Protein AF-A0A1L4FS57-F1 (afdb_monomer_lite)

Sequence (111 aa):
MTKIIEEQIEYKLNNAENLFYNQPFCVREKFINDLEIDLYKYASSFISSCPKCFCENVHLSYRKHKKAFEHRPCNFYFNPRTFLTNKSHEKGFNWYKELNKFKQDHWMILY

Secondary structure (DSSP, 8-state):
-HHHHHHHHHHHHHTHHHHHTTS-HHHHHHHHHHHHHHHHHHHHTT--S-TTT--S--EEEEETTEEEEEEGGGTEEE-THHHHT-TTSHHHHHHHHHHHHHHHHTT----

pLDDT: mean 86.01, std 7.46, range [47.91, 93.88]

Foldseek 3Di:
DLVVLLVVLVVCLVCVCVQQPPDDPVSNVVSLVVSVVSLLVNLLVVDQADPPPRHGDWDWDADPNATWTADVVVRDTDHSVVSLCDCVCVSSVVSVVSSVVVCVVVVPDDD

Radius of gyration: 14.69 Å; chains: 1; bounding box: 32×25×41 Å

Structure (mmCIF, N/CA/C/O backbone):
data_AF-A0A1L4FS57-F1
#
_entry.id   AF-A0A1L4FS57-F1
#
loop_
_atom_site.group_PDB
_atom_site.id
_atom_site.type_symbol
_atom_site.label_atom_id
_atom_site.label_alt_id
_atom_site.label_comp_id
_atom_site.label_asym_id
_atom_site.label_entity_id
_atom_site.label_seq_id
_atom_site.pdbx_PDB_ins_code
_atom_site.Cartn_x
_atom_site.Cartn_y
_atom_site.Cartn_z
_atom_site.occupancy
_atom_site.B_iso_or_equiv
_atom_site.auth_seq_id
_atom_site.auth_comp_id
_atom_site.auth_asym_id
_atom_site.auth_atom_id
_atom_site.pdbx_PDB_model_num
ATOM 1 N N . MET A 1 1 ? 16.521 2.559 3.505 1.00 59.69 1 MET A N 1
ATOM 2 C CA . MET A 1 1 ? 15.228 3.271 3.370 1.00 59.69 1 MET A CA 1
ATOM 3 C C . MET A 1 1 ? 14.042 2.322 3.547 1.00 59.69 1 MET A C 1
ATOM 5 O O . MET A 1 1 ? 13.175 2.631 4.348 1.00 59.69 1 MET A O 1
ATOM 9 N N . THR A 1 2 ? 14.037 1.145 2.909 1.00 72.75 2 THR A N 1
ATOM 10 C CA . THR A 1 2 ? 12.950 0.145 3.003 1.00 72.75 2 THR A CA 1
ATOM 11 C C . THR A 1 2 ? 12.649 -0.321 4.431 1.00 72.75 2 THR A C 1
ATOM 13 O O . THR A 1 2 ? 11.489 -0.344 4.814 1.00 72.75 2 THR A O 1
ATOM 16 N N . LYS A 1 3 ? 13.675 -0.567 5.261 1.00 79.81 3 LYS A N 1
ATOM 17 C CA . LYS A 1 3 ? 13.507 -1.025 6.655 1.00 79.81 3 LYS A CA 1
ATOM 18 C C . LYS A 1 3 ? 12.623 -0.104 7.518 1.00 79.81 3 LYS A C 1
ATOM 20 O O . LYS A 1 3 ? 11.789 -0.592 8.261 1.00 79.81 3 LYS A O 1
ATOM 25 N N . ILE A 1 4 ? 12.753 1.216 7.355 1.00 87.50 4 ILE A N 1
ATOM 26 C CA . ILE A 1 4 ? 11.938 2.200 8.092 1.00 87.50 4 ILE A CA 1
ATOM 27 C C . ILE A 1 4 ? 10.467 2.122 7.659 1.00 87.50 4 ILE A C 1
ATOM 29 O O . ILE A 1 4 ? 9.569 2.238 8.484 1.00 87.50 4 ILE A O 1
ATOM 33 N N . ILE A 1 5 ? 10.214 1.918 6.362 1.00 88.38 5 ILE A N 1
ATOM 34 C CA . ILE A 1 5 ? 8.853 1.791 5.823 1.00 88.38 5 ILE A CA 1
ATOM 35 C C . ILE A 1 5 ? 8.211 0.486 6.314 1.00 88.38 5 ILE A C 1
ATOM 37 O O . ILE A 1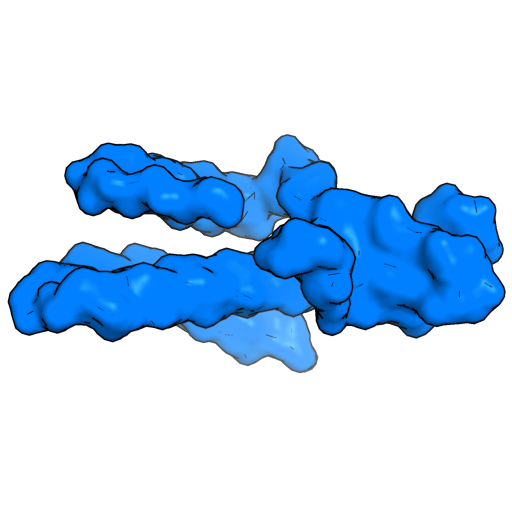 5 ? 7.043 0.493 6.687 1.00 88.38 5 ILE A O 1
ATOM 41 N N . GLU A 1 6 ? 8.969 -0.613 6.356 1.00 90.38 6 GLU A N 1
ATOM 42 C CA . GLU A 1 6 ? 8.491 -1.895 6.895 1.00 90.38 6 GLU A CA 1
ATOM 43 C C . GLU A 1 6 ? 8.069 -1.769 8.365 1.00 90.38 6 GLU A C 1
ATOM 45 O O . GLU A 1 6 ? 6.937 -2.105 8.699 1.00 90.38 6 GLU A O 1
ATOM 50 N N . GLU A 1 7 ? 8.928 -1.201 9.218 1.00 92.00 7 GLU A N 1
ATOM 51 C CA . GLU A 1 7 ? 8.632 -0.986 10.643 1.00 92.00 7 GLU A CA 1
ATOM 52 C C . GLU A 1 7 ? 7.377 -0.115 10.846 1.00 92.00 7 GLU A C 1
ATOM 54 O O . GLU A 1 7 ? 6.556 -0.383 11.724 1.00 92.00 7 GLU A O 1
ATOM 59 N N . GLN A 1 8 ? 7.182 0.908 10.005 1.00 91.31 8 GLN A N 1
ATOM 60 C CA . GLN A 1 8 ? 5.987 1.756 10.041 1.00 91.31 8 GLN A CA 1
ATOM 61 C C . GLN A 1 8 ? 4.712 0.999 9.655 1.00 91.31 8 GLN A C 1
ATOM 63 O O . GLN A 1 8 ? 3.675 1.194 10.292 1.00 91.31 8 GLN A O 1
ATOM 68 N N . ILE A 1 9 ? 4.770 0.158 8.620 1.00 93.31 9 ILE A N 1
ATOM 69 C CA . ILE A 1 9 ? 3.627 -0.647 8.175 1.00 93.31 9 ILE A CA 1
ATOM 70 C C . ILE A 1 9 ? 3.252 -1.663 9.255 1.00 93.31 9 ILE A C 1
ATOM 72 O O . ILE A 1 9 ? 2.084 -1.727 9.640 1.00 93.31 9 ILE A O 1
ATOM 76 N N . GLU A 1 10 ? 4.233 -2.403 9.778 1.00 93.75 10 GLU A N 1
ATOM 77 C CA . GLU A 1 10 ? 4.024 -3.388 10.844 1.00 93.75 10 GLU A CA 1
ATOM 78 C C . GLU A 1 10 ? 3.423 -2.732 12.088 1.00 93.75 10 GLU A C 1
ATOM 80 O O . GLU A 1 10 ? 2.414 -3.203 12.613 1.00 93.75 10 GLU A O 1
ATOM 85 N N . TYR A 1 11 ? 3.980 -1.600 12.529 1.00 92.81 11 TYR A N 1
ATOM 86 C CA . TYR A 1 11 ? 3.448 -0.862 13.670 1.00 92.81 11 TYR A CA 1
ATOM 87 C C . TYR A 1 11 ? 1.989 -0.445 13.452 1.00 92.81 11 TYR A C 1
ATOM 89 O O . TYR A 1 11 ? 1.152 -0.653 14.334 1.00 92.81 11 TYR A O 1
ATOM 97 N N . LYS A 1 12 ? 1.668 0.125 12.283 1.00 92.12 12 LYS A N 1
ATOM 98 C CA . LYS A 1 12 ? 0.311 0.590 11.967 1.00 92.12 12 LYS A CA 1
ATOM 99 C C . LYS A 1 12 ? -0.690 -0.557 11.906 1.00 92.12 12 LYS A C 1
ATOM 101 O O . LYS A 1 12 ? -1.782 -0.398 12.434 1.00 92.12 12 LYS A O 1
ATOM 106 N N . LEU A 1 13 ? -0.336 -1.687 11.292 1.00 91.00 13 LEU A N 1
ATOM 107 C CA . LEU A 1 13 ? -1.219 -2.853 11.201 1.00 91.00 13 LEU A CA 1
ATOM 108 C C . LEU A 1 13 ? -1.435 -3.511 12.568 1.00 91.00 13 LEU A C 1
ATOM 110 O O . LEU A 1 13 ? -2.579 -3.724 12.960 1.00 91.00 13 LEU A O 1
ATOM 114 N N . ASN A 1 14 ? -0.365 -3.727 13.339 1.00 90.81 14 ASN A N 1
ATOM 115 C CA . ASN A 1 14 ? -0.448 -4.340 14.671 1.00 90.81 14 ASN A CA 1
ATOM 116 C C . ASN A 1 14 ? -1.255 -3.501 15.672 1.00 90.81 14 ASN A C 1
ATOM 118 O O . ASN A 1 14 ? -1.816 -4.039 16.622 1.00 90.81 14 ASN A O 1
ATOM 122 N N . ASN A 1 15 ? -1.317 -2.183 15.467 1.00 88.19 15 ASN A N 1
ATOM 123 C CA . ASN A 1 15 ? -2.059 -1.258 16.321 1.00 88.19 15 ASN A CA 1
ATOM 124 C C . ASN A 1 15 ? -3.318 -0.698 15.645 1.00 88.19 15 ASN A C 1
ATOM 126 O O . ASN A 1 15 ? -3.913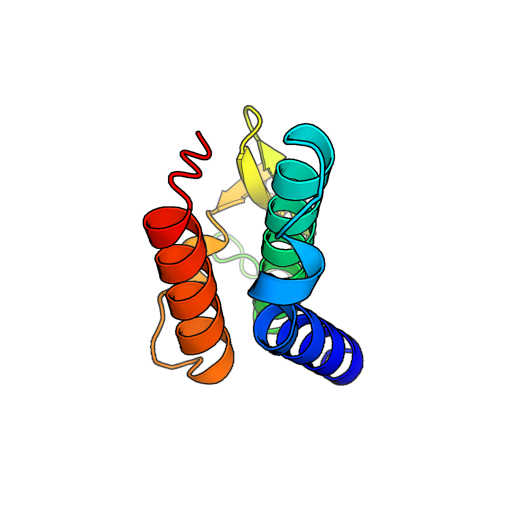 0.234 16.183 1.00 88.19 15 ASN A O 1
ATOM 130 N N . ALA A 1 16 ? -3.731 -1.234 14.489 1.00 86.56 16 ALA A N 1
ATOM 131 C CA . ALA A 1 16 ? -4.793 -0.649 13.671 1.00 86.56 16 ALA A CA 1
ATOM 132 C C . ALA A 1 16 ? -6.100 -0.502 14.454 1.00 86.56 16 ALA A C 1
ATOM 134 O O . ALA A 1 16 ? -6.647 0.591 14.497 1.00 86.56 16 ALA A O 1
ATOM 135 N N . GLU A 1 17 ? -6.541 -1.552 15.151 1.00 84.88 17 GLU A N 1
ATOM 136 C CA . GLU A 1 17 ? -7.746 -1.525 15.994 1.0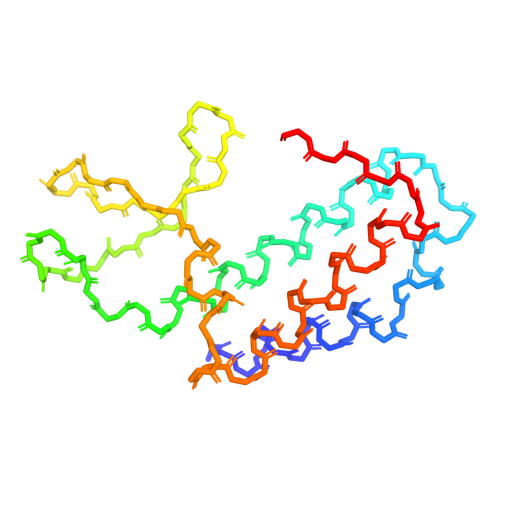0 84.88 17 GLU A CA 1
ATOM 137 C C . GLU A 1 17 ? -7.683 -0.390 17.033 1.00 84.88 17 GLU A C 1
ATOM 139 O O . GLU A 1 17 ? -8.583 0.443 17.117 1.00 84.88 17 GLU A O 1
ATOM 144 N N . ASN A 1 18 ? -6.574 -0.282 17.772 1.00 85.06 18 ASN A N 1
ATOM 145 C CA . ASN A 1 18 ? -6.392 0.737 18.812 1.00 85.06 18 ASN A CA 1
ATOM 146 C C . ASN A 1 18 ? -6.356 2.163 18.246 1.00 85.06 18 ASN A C 1
ATOM 148 O O . ASN A 1 18 ? -6.882 3.091 18.856 1.00 85.06 18 ASN A O 1
ATOM 152 N N . LEU A 1 19 ? -5.724 2.340 17.084 1.00 78.06 19 LEU A N 1
ATOM 153 C CA . LEU A 1 19 ? -5.628 3.625 16.391 1.00 78.06 19 LEU A CA 1
ATOM 154 C C . LEU A 1 19 ? -6.937 4.011 15.692 1.00 78.06 19 LEU A C 1
ATOM 156 O O . LEU A 1 19 ? -7.112 5.172 15.325 1.00 78.06 19 LEU A O 1
ATOM 160 N N . PHE A 1 20 ? -7.843 3.054 15.491 1.00 82.94 20 PHE A N 1
ATOM 161 C CA . PHE A 1 20 ? -9.076 3.231 14.736 1.00 82.94 20 PHE A CA 1
ATOM 162 C C . PHE A 1 20 ? -10.302 3.402 15.637 1.00 82.94 20 PHE A C 1
ATOM 164 O O . PHE A 1 20 ? -11.145 4.268 15.371 1.00 82.94 20 PHE A O 1
ATOM 171 N N . TYR A 1 21 ? -10.405 2.625 16.721 1.00 76.69 21 TYR A N 1
ATOM 172 C CA . TYR A 1 21 ? -11.493 2.760 17.686 1.00 76.69 21 TYR A CA 1
ATOM 173 C C . TYR A 1 21 ? -11.440 4.119 18.393 1.00 76.69 21 TYR A C 1
ATOM 175 O O . TYR A 1 21 ? -10.383 4.670 18.685 1.00 76.69 21 TYR A O 1
ATOM 183 N N . ASN A 1 22 ? -12.621 4.684 18.649 1.00 74.31 22 ASN A N 1
ATOM 184 C CA . ASN A 1 22 ? -12.832 5.997 19.277 1.00 74.31 22 ASN A CA 1
ATOM 185 C C . ASN A 1 22 ? -12.354 7.225 18.479 1.00 74.31 22 ASN A C 1
ATOM 187 O O . ASN A 1 22 ? -12.494 8.346 18.961 1.00 74.31 22 ASN A O 1
ATOM 191 N N . GLN A 1 23 ? -11.866 7.056 17.247 1.00 86.31 23 GLN A N 1
ATOM 192 C CA . GLN A 1 23 ? -11.521 8.187 16.382 1.00 86.31 23 GLN A CA 1
ATOM 193 C C . GLN A 1 23 ? -12.719 8.665 15.540 1.00 86.31 23 GLN A C 1
ATOM 195 O O . GLN A 1 23 ? -13.589 7.858 15.200 1.00 86.31 23 GLN A O 1
ATOM 200 N N . PRO A 1 24 ? -12.785 9.946 15.137 1.00 87.00 24 PRO A N 1
ATOM 201 C CA . PRO A 1 24 ? -13.730 10.427 14.124 1.00 87.00 24 PRO A CA 1
ATOM 202 C C . PRO A 1 24 ? -13.513 9.766 12.751 1.00 87.00 24 PRO A C 1
ATOM 204 O O . PRO A 1 24 ? -12.395 9.370 12.419 1.00 87.00 24 PRO A O 1
ATOM 207 N N . PHE A 1 25 ? -14.554 9.702 11.911 1.00 84.81 25 PHE A N 1
ATOM 208 C CA . PHE A 1 25 ? -14.486 9.064 10.583 1.00 84.81 25 PHE A CA 1
ATOM 209 C C . PHE A 1 25 ? -13.357 9.617 9.695 1.00 84.81 25 PHE A C 1
ATOM 211 O O . PHE A 1 25 ? -12.600 8.846 9.116 1.00 84.81 25 PHE A O 1
ATOM 218 N N . CYS A 1 26 ? -13.177 10.939 9.641 1.00 84.69 26 CYS A N 1
ATOM 219 C CA . CYS A 1 26 ? -12.128 11.559 8.823 1.00 84.69 26 CYS A CA 1
ATOM 220 C C . CYS A 1 26 ? -10.705 11.152 9.250 1.00 84.69 26 CYS A C 1
ATOM 222 O O . CYS A 1 26 ? -9.810 11.037 8.414 1.00 84.69 26 CYS A O 1
ATOM 224 N N . VAL A 1 27 ? -10.489 10.894 10.544 1.00 87.88 27 VAL A N 1
ATOM 225 C CA . VAL A 1 27 ? -9.201 10.426 11.077 1.00 87.88 27 VAL A CA 1
ATOM 226 C C . VAL A 1 27 ? -8.969 8.968 10.688 1.00 87.88 27 VAL A C 1
ATOM 228 O O . VAL A 1 27 ? -7.876 8.615 10.249 1.00 87.88 27 VAL A O 1
ATOM 231 N N . ARG A 1 28 ? -10.015 8.140 10.775 1.00 87.00 28 ARG A N 1
ATOM 232 C CA . ARG A 1 28 ? -9.995 6.740 10.329 1.00 87.00 28 ARG A CA 1
ATOM 233 C C . ARG A 1 28 ? -9.688 6.623 8.837 1.00 87.00 28 ARG A C 1
ATOM 235 O O . ARG A 1 28 ? -8.833 5.837 8.440 1.00 87.00 28 ARG A O 1
ATOM 242 N N . GLU A 1 29 ? -10.342 7.436 8.011 1.00 86.38 29 GLU A N 1
ATOM 243 C CA . GLU A 1 29 ? -10.104 7.487 6.567 1.00 86.38 29 GLU A CA 1
ATOM 244 C C . GLU A 1 29 ? -8.663 7.899 6.250 1.00 86.38 29 GLU A C 1
ATOM 246 O O . GLU A 1 29 ? -7.983 7.235 5.463 1.00 86.38 29 GLU A O 1
ATOM 251 N N . LYS A 1 30 ? -8.161 8.939 6.927 1.00 89.31 30 LYS A N 1
ATOM 252 C CA . LYS A 1 30 ? -6.773 9.381 6.788 1.00 89.31 30 LYS A CA 1
ATOM 253 C C . LYS A 1 30 ? -5.780 8.283 7.175 1.00 89.31 30 LYS A C 1
ATOM 255 O O . LYS A 1 30 ? -4.846 8.042 6.419 1.00 89.31 30 LYS A O 1
ATOM 260 N N . PHE A 1 31 ? -5.994 7.588 8.293 1.00 90.31 31 PHE A N 1
ATOM 261 C CA . PHE A 1 31 ? -5.134 6.482 8.726 1.00 90.31 31 PHE A CA 1
ATOM 262 C C . PHE A 1 31 ? -5.022 5.396 7.650 1.00 90.31 31 PHE A C 1
ATOM 264 O O . PHE A 1 31 ? -3.918 4.990 7.279 1.00 90.31 31 PHE A O 1
ATOM 271 N N . ILE A 1 32 ? -6.160 4.971 7.098 1.00 90.44 32 ILE A N 1
ATOM 272 C CA . ILE A 1 32 ? -6.188 3.958 6.045 1.00 90.44 32 ILE A CA 1
ATOM 273 C C . ILE A 1 32 ? -5.504 4.457 4.770 1.00 90.44 32 ILE A C 1
ATOM 275 O O . ILE A 1 32 ? -4.767 3.704 4.129 1.00 90.44 32 ILE A O 1
ATOM 279 N N . ASN A 1 33 ? -5.729 5.717 4.401 1.00 89.56 33 ASN A N 1
ATOM 280 C CA . ASN A 1 33 ? -5.082 6.334 3.253 1.00 89.56 33 ASN A CA 1
ATOM 281 C C . ASN A 1 33 ? -3.555 6.385 3.420 1.00 89.56 33 ASN A C 1
ATOM 283 O O . ASN A 1 33 ? -2.833 6.018 2.496 1.00 89.56 33 ASN A O 1
ATOM 287 N N . ASP A 1 34 ? -3.072 6.782 4.596 1.00 90.81 34 ASP A N 1
ATOM 288 C CA . ASP A 1 34 ? -1.645 6.869 4.909 1.00 90.81 34 ASP A CA 1
ATOM 289 C C . ASP A 1 34 ? -0.986 5.482 4.895 1.00 90.81 34 ASP A C 1
ATOM 291 O O . ASP A 1 34 ? 0.092 5.316 4.327 1.00 90.81 34 ASP A O 1
ATOM 295 N N . LEU A 1 35 ? -1.648 4.464 5.454 1.00 92.12 35 LEU A N 1
ATOM 296 C CA . LEU A 1 35 ? -1.169 3.081 5.407 1.00 92.12 35 LEU A CA 1
ATOM 297 C C . LEU A 1 35 ? -1.126 2.532 3.969 1.00 92.12 35 LEU A C 1
ATOM 299 O O . LEU A 1 35 ? -0.170 1.858 3.588 1.00 92.12 35 LEU A O 1
ATOM 303 N N . GLU A 1 36 ? -2.115 2.863 3.133 1.00 91.06 36 GLU A N 1
ATOM 304 C CA . GLU A 1 36 ? -2.105 2.492 1.713 1.00 91.06 36 GLU A CA 1
ATOM 305 C C . GLU A 1 36 ? -0.960 3.185 0.949 1.00 91.06 36 GLU A C 1
ATOM 307 O O . GLU A 1 36 ? -0.317 2.564 0.101 1.00 91.06 36 GLU A O 1
ATOM 312 N N . ILE A 1 37 ? -0.663 4.452 1.260 1.00 91.00 37 ILE A N 1
ATOM 313 C CA . ILE A 1 37 ? 0.483 5.172 0.686 1.00 91.00 37 ILE A CA 1
ATOM 314 C C . ILE A 1 37 ? 1.797 4.492 1.072 1.00 91.00 37 ILE A C 1
ATOM 316 O O . ILE A 1 37 ? 2.653 4.310 0.205 1.00 91.00 37 ILE A O 1
ATOM 320 N N . ASP A 1 38 ? 1.974 4.112 2.337 1.00 92.56 38 ASP A N 1
ATOM 321 C CA . ASP A 1 38 ? 3.215 3.482 2.794 1.00 92.56 38 ASP A CA 1
ATOM 322 C C . ASP A 1 38 ? 3.416 2.102 2.163 1.00 92.56 38 ASP A C 1
ATOM 324 O O . ASP A 1 38 ? 4.518 1.797 1.705 1.00 92.56 38 ASP A O 1
ATOM 328 N N . LEU A 1 39 ? 2.342 1.324 1.993 1.00 91.75 39 LEU A N 1
ATOM 329 C CA . LEU A 1 39 ? 2.381 0.081 1.218 1.00 91.75 39 LEU A CA 1
ATOM 330 C C . LEU A 1 39 ? 2.786 0.314 -0.244 1.00 91.75 39 LEU A C 1
ATOM 332 O O . LEU A 1 39 ? 3.556 -0.464 -0.808 1.00 91.75 39 LEU A O 1
ATOM 336 N N . TYR A 1 40 ? 2.315 1.390 -0.878 1.00 91.38 40 TYR A N 1
ATOM 337 C CA . TYR A 1 40 ? 2.724 1.718 -2.246 1.00 91.38 40 TYR A CA 1
ATOM 338 C C . TYR A 1 40 ? 4.154 2.258 -2.329 1.00 91.38 40 TYR A C 1
ATOM 340 O O . TYR A 1 40 ? 4.859 1.950 -3.287 1.00 91.38 40 TYR A O 1
ATOM 348 N N . LYS A 1 41 ? 4.641 2.993 -1.326 1.00 88.56 41 LYS A N 1
ATOM 349 C CA . LYS A 1 41 ? 6.066 3.347 -1.237 1.00 88.56 41 LYS A CA 1
ATOM 350 C C . LYS A 1 41 ? 6.930 2.101 -1.068 1.00 88.56 41 LYS A C 1
ATOM 352 O O . LYS A 1 41 ? 7.942 1.978 -1.754 1.00 88.56 41 LYS A O 1
ATOM 357 N N . TYR A 1 42 ? 6.509 1.154 -0.232 1.00 89.12 42 TYR A N 1
ATOM 358 C CA . TYR A 1 42 ? 7.164 -0.144 -0.119 1.00 89.12 42 TYR A CA 1
ATOM 359 C C . TYR A 1 42 ? 7.200 -0.855 -1.477 1.00 89.12 42 TYR A C 1
ATOM 361 O O . TYR A 1 42 ? 8.279 -1.202 -1.948 1.00 89.12 42 TYR A O 1
ATOM 369 N N . ALA A 1 43 ? 6.062 -0.965 -2.171 1.00 87.12 43 ALA A N 1
ATOM 370 C CA . ALA A 1 43 ? 6.002 -1.557 -3.509 1.00 87.12 43 ALA A CA 1
ATOM 371 C C . ALA A 1 43 ? 6.926 -0.846 -4.516 1.00 87.12 43 ALA A C 1
ATOM 373 O O . ALA A 1 43 ? 7.573 -1.509 -5.323 1.00 87.12 43 ALA A O 1
ATOM 374 N N . SER A 1 44 ? 7.047 0.484 -4.434 1.00 84.88 44 SER A N 1
ATOM 375 C CA . SER A 1 44 ? 7.939 1.256 -5.308 1.00 84.88 44 SER A CA 1
ATOM 376 C C . SER A 1 44 ? 9.413 0.888 -5.145 1.00 84.88 44 SER A C 1
ATOM 378 O O . SER A 1 44 ? 10.156 0.958 -6.115 1.00 84.88 44 SER A O 1
ATOM 380 N N . SER A 1 45 ? 9.822 0.403 -3.966 1.00 83.88 45 SER A N 1
ATOM 381 C CA . SER A 1 45 ? 11.199 -0.057 -3.738 1.00 83.88 45 SER A CA 1
ATOM 382 C C . SER A 1 45 ? 11.565 -1.324 -4.521 1.00 83.88 45 SER A C 1
ATOM 384 O O . SER A 1 45 ? 12.747 -1.601 -4.702 1.00 83.88 45 SER A O 1
ATOM 386 N N . PHE A 1 46 ? 10.572 -2.059 -5.033 1.00 79.25 46 PHE A N 1
ATOM 387 C CA . PHE A 1 46 ? 10.773 -3.229 -5.896 1.00 79.25 46 PHE A CA 1
ATOM 388 C C . PHE A 1 46 ? 10.671 -2.894 -7.385 1.00 79.25 46 PHE A C 1
ATOM 390 O O . PHE A 1 46 ? 10.932 -3.747 -8.232 1.00 79.25 46 PHE A O 1
ATOM 397 N N . ILE A 1 47 ? 10.291 -1.661 -7.724 1.00 81.62 47 ILE A N 1
ATOM 398 C CA . ILE A 1 47 ? 10.189 -1.213 -9.107 1.00 81.62 47 ILE A CA 1
ATOM 399 C C . ILE A 1 47 ? 11.526 -0.597 -9.491 1.00 81.62 47 ILE A C 1
ATOM 401 O O . ILE A 1 47 ? 11.766 0.590 -9.287 1.00 81.62 47 ILE A O 1
ATOM 405 N N . SER A 1 48 ? 12.397 -1.418 -10.070 1.00 76.12 48 SER A N 1
ATOM 406 C CA . SER A 1 48 ? 13.667 -0.946 -10.624 1.00 76.12 48 SER A CA 1
ATOM 407 C C . SER A 1 48 ? 13.477 -0.157 -11.920 1.00 76.12 48 SER A C 1
ATOM 409 O O . SER A 1 48 ? 14.286 0.704 -12.238 1.00 76.12 48 SER A O 1
ATOM 411 N N . SER A 1 49 ? 12.407 -0.421 -12.677 1.00 83.50 49 SER A N 1
ATOM 412 C CA . SER A 1 49 ? 12.199 0.194 -13.988 1.00 83.50 49 SER A CA 1
ATOM 413 C C . SER A 1 49 ? 10.729 0.294 -14.395 1.00 83.50 49 SER A C 1
ATOM 415 O O . SER A 1 49 ? 9.858 -0.448 -13.939 1.00 83.50 49 SER A O 1
ATOM 417 N N . CYS A 1 50 ? 10.446 1.241 -15.287 1.00 86.94 50 CYS A N 1
ATOM 418 C CA . CYS A 1 50 ? 9.160 1.389 -15.943 1.00 86.94 50 CYS A CA 1
ATOM 419 C C . CYS A 1 50 ? 8.885 0.167 -16.835 1.00 86.94 50 CYS A C 1
ATOM 421 O O . CYS A 1 50 ? 9.665 -0.097 -17.745 1.00 86.94 50 CYS A O 1
ATOM 423 N N . PRO A 1 51 ? 7.740 -0.519 -16.707 1.00 86.38 51 PRO A N 1
ATOM 424 C CA . PRO A 1 51 ? 7.455 -1.711 -17.510 1.00 86.38 51 PRO A CA 1
ATOM 425 C C . PRO A 1 51 ? 7.206 -1.413 -19.001 1.00 86.38 51 PRO A C 1
ATOM 427 O O . PRO A 1 51 ? 7.143 -2.338 -19.802 1.00 86.38 51 PRO A O 1
ATOM 430 N N . LYS A 1 52 ? 7.043 -0.138 -19.393 1.00 89.19 52 LYS A N 1
ATOM 431 C CA . LYS A 1 52 ? 6.850 0.265 -20.797 1.00 89.19 52 LYS A CA 1
ATOM 432 C C . LYS A 1 52 ? 8.167 0.518 -21.533 1.00 89.19 52 LYS A C 1
ATOM 434 O O . LYS A 1 52 ? 8.274 0.175 -22.704 1.00 89.19 52 LYS A O 1
ATOM 439 N N . CYS A 1 53 ? 9.126 1.183 -20.892 1.00 90.19 53 CYS A N 1
ATOM 440 C CA . CYS A 1 53 ? 10.360 1.638 -21.546 1.00 90.19 53 CYS A CA 1
ATOM 441 C C . CYS A 1 53 ? 11.641 1.227 -20.810 1.00 90.19 53 CYS A C 1
ATOM 443 O O . CYS A 1 53 ? 12.722 1.610 -21.237 1.00 90.19 53 CYS A O 1
ATOM 445 N N . PHE A 1 54 ? 11.519 0.480 -19.709 1.00 88.50 54 PHE A N 1
ATOM 446 C CA . PHE A 1 54 ? 12.612 -0.059 -18.893 1.00 88.50 54 PHE A CA 1
ATOM 447 C C . PHE A 1 54 ? 13.570 0.986 -18.298 1.00 88.50 54 PHE A C 1
ATOM 449 O O . PHE A 1 54 ? 14.621 0.637 -17.774 1.00 88.50 54 PHE A O 1
ATOM 456 N N . CYS A 1 55 ? 13.190 2.266 -18.315 1.00 87.75 55 CYS A N 1
ATOM 457 C CA . CYS A 1 55 ? 13.929 3.333 -17.646 1.00 87.75 55 CYS A CA 1
ATOM 458 C C . CYS A 1 55 ? 13.566 3.411 -16.158 1.00 87.75 55 CYS A C 1
ATOM 460 O O . CYS A 1 55 ? 12.442 3.090 -15.768 1.00 87.75 55 CYS A O 1
ATOM 462 N N . GLU A 1 56 ? 14.507 3.874 -15.342 1.00 87.62 56 GLU A N 1
ATOM 463 C CA . GLU A 1 56 ? 14.319 4.126 -13.909 1.00 87.62 56 GLU A CA 1
ATOM 464 C C . GLU A 1 56 ? 13.430 5.364 -13.652 1.00 87.62 56 GLU A C 1
ATOM 466 O O . GLU A 1 56 ? 12.910 5.970 -14.584 1.00 87.62 56 GLU A O 1
ATOM 471 N N . ASN A 1 57 ? 13.283 5.788 -12.392 1.00 83.88 57 ASN A N 1
ATOM 472 C CA . ASN A 1 57 ? 12.508 6.977 -11.983 1.00 83.88 57 ASN A CA 1
ATOM 473 C C . ASN A 1 57 ? 10.985 6.817 -12.086 1.00 83.88 57 ASN A C 1
ATOM 475 O O . ASN A 1 57 ? 10.255 7.695 -12.558 1.00 83.88 57 ASN A O 1
ATOM 479 N N . VAL A 1 58 ? 10.488 5.678 -11.612 1.00 86.56 58 VAL A N 1
ATOM 480 C CA . VAL A 1 58 ? 9.066 5.524 -11.304 1.00 86.56 58 VAL A CA 1
ATOM 481 C C . VAL A 1 58 ? 8.767 6.214 -9.975 1.00 86.56 58 VAL A C 1
ATOM 483 O O . VAL A 1 58 ? 9.467 6.014 -8.985 1.00 86.56 58 VAL A O 1
ATOM 486 N N . HIS A 1 59 ? 7.693 6.998 -9.936 1.00 88.12 59 HIS A N 1
ATOM 487 C CA . HIS A 1 59 ? 7.247 7.684 -8.727 1.00 88.12 59 HIS A CA 1
ATOM 488 C C . HIS A 1 59 ? 5.779 7.382 -8.433 1.00 88.12 59 HIS A C 1
ATOM 490 O O . HIS A 1 59 ? 4.986 7.125 -9.338 1.00 88.12 59 HIS A O 1
ATOM 496 N N . LEU A 1 60 ? 5.401 7.432 -7.156 1.00 89.31 60 LEU A N 1
ATOM 497 C CA . LEU A 1 60 ? 3.997 7.394 -6.759 1.00 89.31 60 LEU A CA 1
ATOM 498 C C . LEU A 1 60 ? 3.355 8.760 -7.040 1.00 89.31 60 LEU A C 1
ATOM 500 O O . LEU A 1 60 ? 3.835 9.785 -6.558 1.00 89.31 60 LEU A O 1
ATOM 504 N N . SER A 1 61 ? 2.261 8.771 -7.793 1.00 90.12 61 SER A N 1
ATOM 505 C CA . SER A 1 61 ? 1.452 9.956 -8.069 1.00 90.12 61 SER A CA 1
ATOM 506 C C . SER A 1 61 ? -0.045 9.633 -8.024 1.00 90.12 61 SER A C 1
ATOM 508 O O . SER A 1 61 ? -0.461 8.559 -7.577 1.00 90.12 61 SER A O 1
ATOM 510 N N . TYR A 1 62 ? -0.873 10.589 -8.441 1.00 87.38 62 TYR A N 1
ATOM 511 C CA . TYR A 1 62 ? -2.321 10.439 -8.515 1.00 87.38 62 TYR A CA 1
ATOM 512 C C . TYR A 1 62 ? -2.785 10.657 -9.954 1.00 87.38 62 TYR A C 1
ATOM 514 O O . TYR A 1 62 ? -2.505 11.690 -10.557 1.00 87.38 62 TYR A O 1
ATOM 522 N N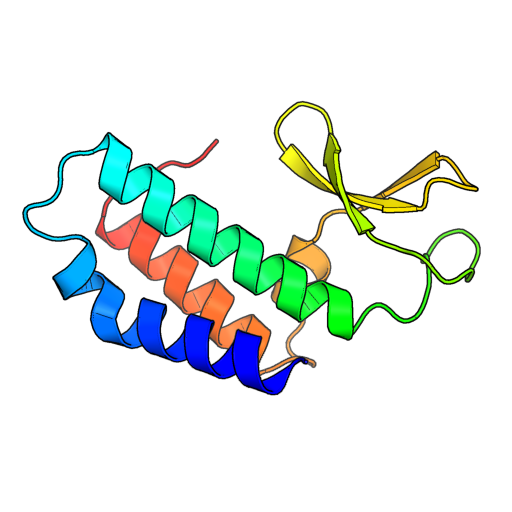 . ARG A 1 63 ? -3.558 9.711 -10.493 1.00 86.94 63 ARG A N 1
ATOM 523 C CA . ARG A 1 63 ? -4.214 9.821 -11.800 1.00 86.94 63 ARG A CA 1
ATOM 524 C C . ARG A 1 63 ? -5.713 9.638 -11.631 1.00 86.94 63 ARG A C 1
ATOM 526 O O . ARG A 1 63 ? -6.152 8.598 -11.149 1.00 86.94 63 ARG A O 1
ATOM 533 N N . LYS A 1 64 ? -6.508 10.630 -12.051 1.00 86.75 64 LYS A N 1
ATOM 534 C CA . LYS A 1 64 ? -7.978 10.629 -11.880 1.00 86.75 64 LYS A CA 1
ATOM 535 C C . LYS A 1 64 ? -8.386 10.304 -10.431 1.00 86.75 64 LYS A C 1
ATOM 537 O O . LYS A 1 64 ? -9.213 9.429 -10.203 1.00 86.75 64 LYS A O 1
ATOM 542 N N . HIS A 1 65 ? -7.731 10.955 -9.466 1.00 83.69 65 HIS A N 1
ATOM 543 C CA . HIS A 1 65 ? -7.906 10.741 -8.019 1.00 83.69 65 HIS A CA 1
ATOM 544 C C . HIS A 1 65 ? -7.519 9.347 -7.490 1.00 83.69 65 HIS A C 1
ATOM 546 O O . HIS A 1 65 ? -7.684 9.079 -6.306 1.00 83.69 65 HIS A O 1
ATOM 552 N N . LYS A 1 66 ? -6.934 8.473 -8.318 1.00 85.31 66 LYS A N 1
ATOM 553 C CA . LYS A 1 66 ? -6.447 7.151 -7.904 1.00 85.31 66 LYS A CA 1
ATOM 554 C C . LYS A 1 66 ? -4.929 7.139 -7.804 1.00 85.31 66 LYS A C 1
ATOM 556 O O . LYS A 1 66 ? -4.245 7.686 -8.667 1.00 85.31 66 LYS A O 1
ATOM 561 N N . LYS A 1 67 ? -4.407 6.491 -6.764 1.00 88.88 67 LYS A N 1
ATOM 562 C CA . LYS A 1 67 ? -2.965 6.291 -6.568 1.00 88.88 67 LYS A CA 1
ATOM 563 C C . LYS A 1 67 ? -2.410 5.466 -7.734 1.00 88.88 67 LYS A C 1
ATOM 565 O O . LYS A 1 67 ? -2.949 4.407 -8.058 1.00 88.88 67 LYS A O 1
ATOM 570 N N . ALA A 1 68 ? -1.365 5.967 -8.378 1.00 91.31 68 ALA A N 1
ATOM 571 C CA . ALA A 1 68 ? -0.767 5.377 -9.566 1.00 91.31 68 ALA A CA 1
ATOM 572 C C . ALA A 1 68 ? 0.756 5.447 -9.479 1.00 91.31 68 ALA A C 1
ATOM 574 O O . ALA A 1 68 ? 1.303 6.407 -8.946 1.00 91.31 68 ALA A O 1
ATOM 575 N N . PHE A 1 69 ? 1.446 4.461 -10.038 1.00 91.69 69 PHE A N 1
ATOM 576 C CA . PHE A 1 69 ? 2.849 4.635 -10.374 1.00 91.69 69 PHE A CA 1
ATOM 577 C C . PHE A 1 69 ? 2.954 5.334 -11.717 1.00 91.69 69 PHE A C 1
ATOM 579 O O . PHE A 1 69 ? 2.278 4.947 -12.668 1.00 91.69 69 PHE A O 1
ATOM 586 N N . GLU A 1 70 ? 3.783 6.365 -11.775 1.00 91.88 70 GLU A N 1
ATOM 587 C CA . GLU A 1 70 ? 3.993 7.216 -12.933 1.00 91.88 70 GLU A CA 1
ATOM 588 C C . GLU A 1 70 ? 5.459 7.184 -13.340 1.00 91.88 70 GLU A C 1
ATOM 590 O O . GLU A 1 70 ? 6.358 7.382 -12.523 1.00 91.88 70 GLU A O 1
ATOM 595 N N . HIS A 1 71 ? 5.684 6.997 -14.635 1.00 92.81 71 HIS A N 1
ATOM 596 C CA . HIS A 1 71 ? 6.966 7.253 -15.264 1.00 92.81 71 HIS A CA 1
ATOM 597 C C . HIS A 1 71 ? 6.814 8.429 -16.232 1.00 92.81 71 HIS A C 1
ATOM 599 O O . HIS A 1 71 ? 6.315 8.269 -17.355 1.00 92.81 71 HIS A O 1
ATOM 605 N N . ARG A 1 72 ? 7.234 9.618 -15.775 1.00 89.94 72 ARG A N 1
ATOM 606 C CA . ARG A 1 72 ? 7.057 10.895 -16.489 1.00 89.94 72 ARG A CA 1
ATOM 607 C C . ARG A 1 72 ? 7.632 10.889 -17.914 1.00 89.94 72 ARG A C 1
ATOM 609 O O . ARG A 1 72 ? 6.903 11.308 -18.809 1.00 89.94 72 ARG A O 1
ATOM 616 N N . PRO A 1 73 ? 8.853 10.372 -18.178 1.00 90.44 73 PRO A N 1
ATOM 617 C CA . PRO A 1 73 ? 9.452 10.429 -19.515 1.00 90.44 73 PRO A CA 1
ATOM 618 C C . PRO A 1 73 ? 8.607 9.788 -20.622 1.00 90.44 73 PRO A C 1
ATOM 620 O O . PRO A 1 73 ? 8.581 10.283 -21.742 1.00 90.44 73 PRO A O 1
ATOM 623 N N . CYS A 1 74 ? 7.890 8.701 -20.322 1.00 91.25 74 CYS A N 1
ATOM 624 C CA . CYS A 1 74 ? 7.064 7.996 -21.312 1.00 91.25 74 CYS A CA 1
ATOM 625 C C . CYS A 1 74 ? 5.550 8.169 -21.093 1.00 91.25 74 CYS A C 1
ATOM 627 O O . CYS A 1 74 ? 4.755 7.458 -21.726 1.00 91.25 74 CYS A O 1
ATOM 629 N N . ASN A 1 75 ? 5.175 9.083 -20.185 1.00 89.94 75 ASN A N 1
ATOM 630 C CA . ASN A 1 75 ? 3.808 9.375 -19.753 1.00 89.94 75 ASN A CA 1
ATOM 631 C C . ASN A 1 75 ? 2.993 8.101 -19.453 1.00 89.94 75 ASN A C 1
ATOM 633 O O . ASN A 1 75 ? 1.854 7.932 -19.900 1.00 89.94 75 ASN A O 1
ATOM 637 N N . PHE A 1 76 ? 3.627 7.143 -18.772 1.00 91.44 76 PHE A N 1
ATOM 638 C CA . PHE A 1 76 ? 3.035 5.839 -18.495 1.00 91.44 76 PHE A CA 1
ATOM 639 C C . PHE A 1 76 ? 2.614 5.731 -17.040 1.00 91.44 76 PHE A C 1
ATOM 641 O O . PHE A 1 76 ? 3.369 6.097 -16.140 1.00 91.44 76 PHE A O 1
ATOM 648 N N . TYR A 1 77 ? 1.421 5.176 -16.834 1.00 91.50 77 TYR A N 1
ATOM 649 C CA . TYR A 1 77 ? 0.841 4.976 -15.518 1.00 91.50 77 TYR A CA 1
ATOM 650 C C . TYR A 1 77 ? 0.415 3.534 -15.342 1.00 91.50 77 TYR A C 1
ATOM 652 O O . TYR A 1 77 ? -0.210 2.959 -16.234 1.00 91.50 77 TYR A O 1
ATOM 660 N N . PHE A 1 78 ? 0.670 2.989 -14.165 1.00 90.00 78 PHE A N 1
ATOM 661 C CA . PHE A 1 78 ? 0.279 1.632 -13.830 1.00 90.00 78 PHE A CA 1
ATOM 662 C C . PHE A 1 78 ? -0.126 1.524 -12.363 1.00 90.00 78 PHE A C 1
ATOM 664 O O . PHE A 1 78 ? 0.182 2.387 -11.541 1.00 90.00 78 PHE A O 1
ATOM 671 N N . ASN A 1 79 ? -0.919 0.502 -12.056 1.00 88.50 79 ASN A N 1
ATOM 672 C CA . ASN A 1 79 ? -1.592 0.392 -10.770 1.00 88.50 79 ASN A CA 1
ATOM 673 C C . ASN A 1 79 ? -0.642 -0.202 -9.713 1.00 88.50 79 ASN A C 1
ATOM 675 O O . ASN A 1 79 ? -0.210 -1.336 -9.888 1.00 88.50 79 ASN A O 1
ATOM 679 N N . PRO A 1 80 ? -0.369 0.485 -8.590 1.00 85.75 80 PRO A N 1
ATOM 680 C CA . PRO A 1 80 ? 0.484 -0.039 -7.527 1.00 85.75 80 PRO A CA 1
ATOM 681 C C . PRO A 1 80 ? 0.013 -1.373 -6.944 1.00 85.75 80 PRO A C 1
ATOM 683 O O . PRO A 1 80 ? 0.822 -2.193 -6.508 1.00 85.75 80 PRO A O 1
ATOM 686 N N . ARG A 1 81 ? -1.299 -1.633 -6.992 1.00 84.88 81 ARG A N 1
ATOM 687 C CA . ARG A 1 81 ? -1.909 -2.871 -6.492 1.00 84.88 81 ARG A CA 1
ATOM 688 C C . ARG A 1 81 ? -1.411 -4.121 -7.208 1.00 84.88 81 ARG A C 1
ATOM 690 O O . ARG A 1 81 ? -1.424 -5.189 -6.604 1.00 84.88 81 ARG A O 1
ATOM 697 N N . THR A 1 82 ? -0.953 -4.026 -8.459 1.00 82.75 82 THR A N 1
ATOM 698 C CA . THR A 1 82 ? -0.445 -5.204 -9.187 1.00 82.75 82 THR A CA 1
ATOM 699 C C . THR A 1 82 ? 0.806 -5.789 -8.533 1.00 82.75 82 THR A C 1
ATOM 701 O O . THR A 1 82 ? 1.059 -6.979 -8.666 1.00 82.75 82 THR A O 1
ATOM 704 N N . PHE A 1 83 ? 1.565 -4.980 -7.791 1.00 80.44 83 PHE A N 1
ATOM 705 C CA . PHE A 1 83 ? 2.770 -5.425 -7.087 1.00 80.44 83 PHE A CA 1
ATOM 706 C C . PHE A 1 83 ? 2.435 -6.042 -5.734 1.00 80.44 83 PHE A C 1
ATOM 708 O O . PHE A 1 83 ? 2.950 -7.099 -5.390 1.00 80.44 83 PHE A O 1
ATOM 715 N N . LEU A 1 84 ? 1.507 -5.427 -4.998 1.00 82.81 84 LEU A N 1
ATOM 716 C CA . LEU A 1 84 ? 1.068 -5.920 -3.689 1.00 82.81 84 LEU A CA 1
ATOM 717 C C . LEU A 1 84 ? 0.161 -7.155 -3.764 1.00 82.81 84 LEU A C 1
ATOM 719 O O . LEU A 1 84 ? -0.131 -7.765 -2.747 1.00 82.81 84 LEU A O 1
ATOM 723 N N . THR A 1 85 ? -0.305 -7.536 -4.952 1.00 81.38 85 THR A N 1
ATOM 724 C CA . THR A 1 85 ? -1.079 -8.773 -5.162 1.00 81.38 85 THR A CA 1
ATOM 725 C C . THR A 1 85 ? -0.219 -9.932 -5.670 1.00 81.38 85 THR A C 1
ATOM 727 O O . THR A 1 85 ? -0.722 -11.043 -5.835 1.00 81.38 85 THR A O 1
ATOM 730 N N . ASN A 1 86 ? 1.084 -9.709 -5.870 1.00 80.06 86 ASN A N 1
ATOM 731 C CA . ASN A 1 86 ? 2.024 -10.735 -6.294 1.00 80.06 86 ASN A CA 1
ATOM 732 C C . ASN A 1 86 ? 2.599 -11.495 -5.084 1.00 80.06 86 ASN A C 1
ATOM 734 O O . ASN A 1 86 ? 3.276 -10.915 -4.237 1.00 80.06 86 ASN A O 1
ATOM 738 N N . LYS A 1 87 ? 2.381 -12.816 -5.041 1.00 73.12 87 LYS A N 1
ATOM 739 C CA . LYS A 1 87 ? 2.870 -13.700 -3.967 1.00 73.12 87 LYS A CA 1
ATOM 740 C C . LYS A 1 87 ? 4.395 -13.785 -3.873 1.00 73.12 87 LYS A C 1
ATOM 742 O O . LYS A 1 87 ? 4.896 -14.133 -2.812 1.00 73.12 87 LYS A O 1
ATOM 747 N N . SER A 1 88 ? 5.130 -13.437 -4.932 1.00 75.38 88 SER A N 1
ATOM 748 C CA . SER A 1 88 ? 6.596 -13.355 -4.890 1.00 75.38 88 SER A CA 1
ATOM 749 C C . SER A 1 88 ? 7.107 -12.290 -3.908 1.00 75.38 88 SER A C 1
ATOM 751 O O . SER A 1 88 ? 8.272 -12.326 -3.527 1.00 75.38 88 SER A O 1
ATOM 753 N N . HIS A 1 89 ? 6.244 -11.363 -3.473 1.00 78.81 89 HIS A N 1
ATOM 754 C CA . HIS A 1 89 ? 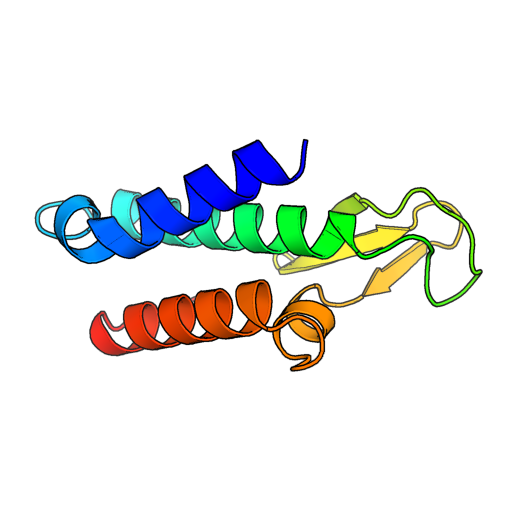6.528 -10.362 -2.444 1.00 78.81 89 HIS A CA 1
ATOM 755 C C . HIS A 1 89 ? 5.694 -10.636 -1.187 1.00 78.81 89 HIS A C 1
ATOM 757 O O . HIS A 1 89 ? 4.772 -9.890 -0.858 1.00 78.81 89 HIS A O 1
ATOM 763 N N . GLU A 1 90 ? 6.018 -11.727 -0.490 1.00 83.81 90 GLU A N 1
ATOM 764 C CA . GLU A 1 90 ? 5.209 -12.301 0.594 1.00 83.81 90 GLU A CA 1
ATOM 765 C C . GLU A 1 90 ? 4.801 -11.289 1.681 1.00 83.81 90 GLU A C 1
ATOM 767 O O . GLU A 1 90 ? 3.620 -11.197 2.015 1.00 83.81 90 GLU A O 1
ATOM 772 N N . LYS A 1 91 ? 5.738 -10.464 2.176 1.00 87.81 91 LYS A N 1
ATOM 773 C CA . LYS A 1 91 ? 5.444 -9.422 3.180 1.00 87.81 91 LYS A CA 1
ATOM 774 C C . LYS A 1 91 ? 4.411 -8.407 2.683 1.00 87.81 91 LYS A C 1
ATOM 776 O O . LYS A 1 91 ? 3.365 -8.232 3.303 1.00 87.81 91 LYS A O 1
ATOM 781 N N . GLY A 1 92 ? 4.682 -7.769 1.541 1.00 86.69 92 GLY A N 1
ATOM 782 C CA . GLY A 1 92 ? 3.780 -6.776 0.950 1.00 86.69 92 GLY A CA 1
ATOM 783 C C . GLY A 1 92 ? 2.407 -7.355 0.612 1.00 86.69 92 GLY A C 1
ATOM 784 O O . GLY A 1 92 ? 1.392 -6.691 0.819 1.00 86.69 92 GLY A O 1
ATOM 785 N N . PHE A 1 93 ? 2.374 -8.608 0.153 1.00 87.94 93 PHE A N 1
ATOM 786 C CA . PHE A 1 93 ? 1.146 -9.350 -0.107 1.00 87.94 93 PHE A CA 1
ATOM 787 C C . PHE A 1 93 ? 0.316 -9.567 1.162 1.00 87.94 93 PHE A C 1
ATOM 789 O O . PHE A 1 93 ? -0.881 -9.266 1.176 1.00 87.94 93 PHE A O 1
ATOM 796 N N . ASN A 1 94 ? 0.945 -10.043 2.238 1.00 91.62 94 ASN A N 1
ATOM 797 C CA . ASN A 1 94 ? 0.271 -10.296 3.508 1.00 91.62 94 ASN A CA 1
ATOM 798 C C . ASN A 1 94 ? -0.264 -9.000 4.128 1.00 91.62 94 ASN A C 1
ATOM 800 O O . ASN A 1 94 ? -1.448 -8.937 4.453 1.00 91.62 94 ASN A O 1
ATOM 804 N N . TRP A 1 95 ? 0.536 -7.933 4.178 1.00 93.88 95 TRP A N 1
ATOM 805 C CA . TRP A 1 95 ? 0.083 -6.637 4.696 1.00 93.88 95 TRP A CA 1
ATOM 806 C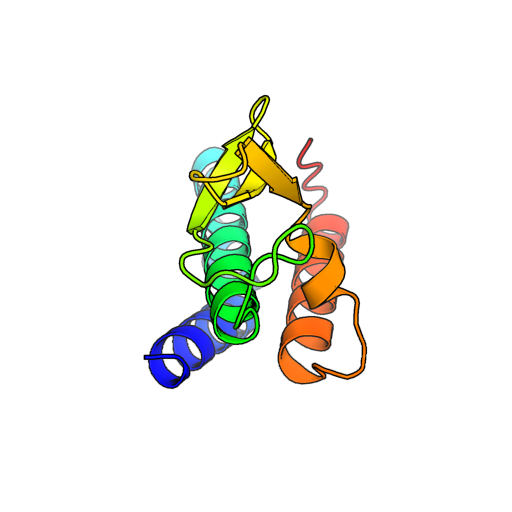 C . TRP A 1 95 ? -1.061 -6.035 3.884 1.00 93.88 95 TRP A C 1
ATOM 808 O O . TRP A 1 95 ? -2.009 -5.483 4.442 1.00 93.88 95 TRP A O 1
ATOM 818 N N . TYR A 1 96 ? -1.014 -6.151 2.555 1.00 92.12 96 TYR A N 1
ATOM 819 C CA . TYR A 1 96 ? -2.105 -5.669 1.713 1.00 92.12 96 TYR A CA 1
ATOM 820 C C . TYR A 1 96 ? -3.395 -6.467 1.944 1.00 92.12 96 TYR A C 1
ATOM 822 O O . TYR A 1 96 ? -4.488 -5.896 1.973 1.00 92.12 96 TYR A O 1
ATOM 830 N N . LYS A 1 97 ? -3.282 -7.784 2.154 1.00 91.25 97 LYS A N 1
ATOM 831 C CA . LYS A 1 97 ? -4.409 -8.643 2.529 1.00 91.25 97 LYS A CA 1
ATOM 832 C C . LYS A 1 97 ? -4.982 -8.259 3.896 1.00 91.25 97 LYS A C 1
ATOM 834 O O . LYS A 1 97 ? -6.200 -8.142 4.009 1.00 91.25 97 LYS A O 1
ATOM 839 N N . GLU A 1 98 ? -4.136 -8.030 4.897 1.00 92.62 98 GLU A N 1
ATOM 840 C CA . GLU A 1 98 ? -4.546 -7.582 6.234 1.00 92.62 98 GLU A CA 1
ATOM 841 C C . GLU A 1 98 ? -5.262 -6.234 6.189 1.00 92.62 98 GLU A C 1
ATOM 843 O O . GLU A 1 98 ? -6.359 -6.114 6.725 1.00 92.62 98 GLU A O 1
ATOM 848 N N . LEU A 1 99 ? -4.718 -5.252 5.462 1.00 91.56 99 LEU A N 1
ATOM 849 C CA . LEU A 1 99 ? -5.374 -3.961 5.263 1.00 91.56 99 LEU A CA 1
ATOM 850 C C . LEU A 1 99 ? -6.761 -4.114 4.622 1.00 91.56 99 LEU A C 1
ATOM 852 O O . LEU A 1 99 ? -7.711 -3.446 5.026 1.00 91.56 99 LEU A O 1
ATOM 856 N N . ASN A 1 100 ? -6.895 -4.969 3.605 1.00 90.31 100 ASN A N 1
ATOM 857 C CA . ASN A 1 100 ? -8.185 -5.188 2.951 1.00 90.31 100 ASN A CA 1
ATOM 858 C C . ASN A 1 100 ? -9.190 -5.873 3.879 1.00 90.31 100 ASN A C 1
ATOM 860 O O . ASN A 1 100 ? -10.351 -5.472 3.891 1.00 90.31 100 ASN A O 1
ATOM 864 N N . LYS A 1 101 ? -8.746 -6.849 4.678 1.00 90.88 101 LYS A N 1
ATOM 865 C CA . LYS A 1 101 ? -9.582 -7.464 5.713 1.00 90.88 101 LYS A CA 1
ATOM 866 C C . LYS A 1 101 ? -10.031 -6.415 6.734 1.00 90.88 101 LYS A C 1
ATOM 868 O O . LYS A 1 101 ? -11.220 -6.274 6.974 1.00 90.88 101 LYS A O 1
ATOM 873 N N . PHE A 1 102 ? -9.104 -5.599 7.231 1.00 89.00 102 PHE A N 1
ATOM 874 C CA . PHE A 1 102 ? -9.402 -4.527 8.177 1.00 89.00 102 PHE A CA 1
ATOM 875 C C . PHE A 1 102 ? -10.441 -3.537 7.627 1.00 89.00 102 PHE A C 1
ATOM 877 O O . PHE A 1 102 ? -11.388 -3.176 8.323 1.00 89.00 102 PHE A O 1
ATOM 884 N N . LYS A 1 103 ? -10.312 -3.127 6.356 1.00 89.12 103 LYS A N 1
ATOM 885 C CA . LYS A 1 103 ? -11.307 -2.276 5.680 1.00 89.12 103 LYS A CA 1
ATOM 886 C C . LYS A 1 103 ? -12.689 -2.932 5.627 1.00 89.12 103 LYS A C 1
ATOM 888 O O . LYS A 1 103 ? -13.680 -2.235 5.818 1.00 89.12 103 LYS A O 1
ATOM 893 N N . GLN A 1 104 ? -12.750 -4.235 5.346 1.00 87.62 104 GLN A N 1
ATOM 894 C CA . GLN A 1 104 ? -14.002 -4.996 5.292 1.00 87.62 104 GLN A CA 1
ATOM 895 C C . GLN A 1 104 ? -14.661 -5.086 6.668 1.00 87.62 104 GLN A C 1
ATOM 897 O O . GLN A 1 104 ? -15.830 -4.731 6.791 1.00 87.62 104 GLN A O 1
ATOM 902 N N . ASP A 1 105 ? -13.895 -5.472 7.690 1.00 88.06 105 ASP A N 1
ATOM 903 C CA . ASP A 1 105 ? -14.368 -5.612 9.072 1.00 88.06 105 ASP A CA 1
ATOM 904 C C . ASP A 1 105 ? -14.942 -4.281 9.609 1.00 88.06 105 ASP A C 1
ATOM 906 O O . ASP A 1 105 ? -15.896 -4.270 10.386 1.00 88.06 105 ASP A O 1
ATOM 910 N N . HIS A 1 106 ? -14.427 -3.148 9.115 1.00 85.31 106 HIS A N 1
ATOM 911 C CA . HIS A 1 106 ? -14.831 -1.797 9.513 1.00 85.31 106 HIS A CA 1
ATOM 912 C C . HIS A 1 106 ? -15.710 -1.049 8.498 1.00 85.31 106 HIS A C 1
ATOM 914 O O . HIS A 1 106 ? -15.902 0.160 8.642 1.00 85.31 106 HIS A O 1
ATOM 920 N N . TRP A 1 107 ? -16.244 -1.728 7.476 1.00 81.88 107 TRP A N 1
ATOM 921 C CA . TRP A 1 107 ? -17.130 -1.136 6.456 1.00 81.88 107 TRP A CA 1
ATOM 922 C C . TRP A 1 107 ? -16.544 0.096 5.736 1.00 81.88 107 TRP A C 1
ATOM 924 O O . TRP A 1 107 ? -17.266 0.979 5.269 1.00 81.88 107 TRP A O 1
ATOM 934 N N . MET A 1 108 ? -15.218 0.157 5.608 1.00 80.06 108 MET A N 1
ATOM 935 C CA . MET A 1 108 ? -14.505 1.230 4.918 1.00 80.06 108 MET A CA 1
ATOM 936 C C . MET A 1 108 ? -14.525 0.979 3.405 1.00 80.06 108 MET A C 1
ATOM 938 O O . MET A 1 108 ? -13.604 0.380 2.844 1.00 80.06 108 MET A O 1
ATOM 942 N N . ILE A 1 109 ? -15.576 1.443 2.723 1.00 61.53 109 ILE A N 1
ATOM 943 C CA . ILE A 1 109 ? -15.620 1.457 1.254 1.00 61.53 109 ILE A CA 1
ATOM 944 C C . ILE A 1 109 ? -14.802 2.654 0.764 1.00 61.53 109 ILE A C 1
ATOM 946 O O . ILE A 1 109 ? -15.276 3.787 0.755 1.00 61.53 109 ILE A O 1
ATOM 950 N N . LEU A 1 110 ? -13.558 2.403 0.362 1.00 55.91 110 LEU A N 1
ATOM 951 C CA . LEU A 1 110 ? -12.710 3.413 -0.270 1.00 55.91 110 LEU A CA 1
ATOM 952 C C . LEU A 1 110 ? -12.800 3.265 -1.793 1.00 55.91 110 LEU A C 1
ATOM 954 O O . LEU A 1 110 ? -12.344 2.257 -2.344 1.00 55.91 110 LEU A O 1
ATOM 958 N N . TYR A 1 111 ? -13.430 4.253 -2.431 1.00 47.91 111 TYR A N 1
ATOM 959 C CA . TYR A 1 111 ? -13.665 4.351 -3.879 1.00 47.91 111 TYR A CA 1
ATOM 960 C C . TYR A 1 111 ? -12.386 4.615 -4.699 1.00 47.91 111 TYR A C 1
ATOM 962 O O . TYR A 1 111 ? -11.478 5.316 -4.200 1.00 47.91 111 TYR A O 1
#

Organism: NCBI:txid48003